Protein AF-A0A2B7WHC6-F1 (afdb_monomer)

Structure (mmCIF, N/CA/C/O backbone):
data_AF-A0A2B7WHC6-F1
#
_entry.id   AF-A0A2B7WHC6-F1
#
loop_
_atom_site.group_PDB
_atom_site.id
_atom_site.type_symbol
_atom_site.label_atom_id
_atom_site.label_alt_id
_atom_site.label_comp_id
_atom_site.label_asym_id
_atom_site.label_entity_id
_atom_site.label_seq_id
_atom_site.pdbx_PDB_ins_code
_atom_site.Cartn_x
_atom_site.Cartn_y
_atom_site.Cartn_z
_atom_site.occupancy
_atom_site.B_iso_or_equiv
_atom_site.auth_seq_id
_atom_site.auth_comp_id
_atom_site.auth_asym_id
_atom_site.auth_atom_id
_atom_site.pdbx_PDB_model_num
ATOM 1 N N . MET A 1 1 ? -13.621 -21.543 3.958 1.00 67.56 1 MET A N 1
ATOM 2 C CA . MET A 1 1 ? -14.780 -20.653 4.181 1.00 67.56 1 MET A CA 1
ATOM 3 C C . MET A 1 1 ? -14.261 -19.470 4.970 1.00 67.56 1 MET A C 1
ATOM 5 O O . MET A 1 1 ? -13.449 -19.704 5.854 1.00 67.56 1 MET A O 1
ATOM 9 N N . LEU A 1 2 ? -14.618 -18.241 4.602 1.00 84.88 2 LEU A N 1
ATOM 10 C CA . LEU A 1 2 ? -14.253 -17.072 5.402 1.00 84.88 2 LEU A CA 1
ATOM 11 C C . LEU A 1 2 ? -15.206 -16.989 6.594 1.00 84.88 2 LEU A C 1
ATOM 13 O O . LEU A 1 2 ? -16.407 -17.211 6.433 1.00 84.88 2 LEU A O 1
ATOM 17 N N . GLU A 1 3 ? -14.660 -16.722 7.773 1.00 89.06 3 GLU A N 1
ATOM 18 C CA . GLU A 1 3 ? -15.448 -16.486 8.979 1.00 89.06 3 GLU A CA 1
ATOM 19 C C . GLU A 1 3 ? -16.012 -15.065 8.944 1.00 89.06 3 GLU A C 1
ATOM 21 O O . GLU A 1 3 ? -15.357 -14.132 8.474 1.00 89.06 3 GLU A O 1
ATOM 26 N N . TYR A 1 4 ? -17.253 -14.907 9.400 1.00 89.69 4 TYR A N 1
ATOM 27 C CA . TYR A 1 4 ? -17.863 -13.591 9.525 1.00 89.69 4 TYR A CA 1
ATOM 28 C C . TYR A 1 4 ? -17.176 -12.812 10.651 1.00 89.69 4 TYR A C 1
ATOM 30 O O . TYR A 1 4 ? -17.041 -13.323 11.761 1.00 89.69 4 TYR A O 1
ATOM 38 N N . ILE A 1 5 ? -16.769 -11.577 10.358 1.00 88.81 5 ILE A N 1
ATOM 39 C CA . ILE A 1 5 ? -16.211 -10.647 11.340 1.00 88.81 5 ILE A CA 1
ATOM 40 C C . ILE A 1 5 ? -17.337 -9.704 11.766 1.00 88.81 5 ILE A C 1
ATOM 42 O O . ILE A 1 5 ? -17.846 -8.935 10.951 1.00 88.81 5 ILE A O 1
ATOM 46 N N . GLU A 1 6 ? -17.738 -9.784 13.033 1.00 93.94 6 GLU A N 1
ATOM 47 C CA . GLU A 1 6 ? -18.736 -8.887 13.619 1.00 93.94 6 GLU A CA 1
ATOM 48 C C . GLU A 1 6 ? -18.141 -7.491 13.852 1.00 93.94 6 GLU A C 1
ATOM 50 O O . GLU A 1 6 ? -17.050 -7.354 14.405 1.00 93.94 6 GLU A O 1
ATOM 55 N N . GLY A 1 7 ? -18.870 -6.450 13.450 1.00 94.81 7 GLY A N 1
ATOM 56 C CA . GLY A 1 7 ? -18.478 -5.059 13.655 1.00 94.81 7 GLY A CA 1
ATOM 57 C C . GLY A 1 7 ? -19.107 -4.120 12.633 1.00 94.81 7 GLY A C 1
ATOM 58 O O . GLY A 1 7 ? -19.995 -4.503 11.867 1.00 94.81 7 GLY A O 1
ATOM 59 N N . GLN A 1 8 ? -18.639 -2.876 12.622 1.00 96.19 8 GLN A N 1
ATOM 60 C CA . GLN A 1 8 ? -19.103 -1.830 11.711 1.00 96.19 8 GLN A CA 1
ATOM 61 C C . GLN A 1 8 ? -17.995 -1.431 10.740 1.00 96.19 8 GLN A C 1
ATOM 63 O O . GLN A 1 8 ? -16.834 -1.301 11.130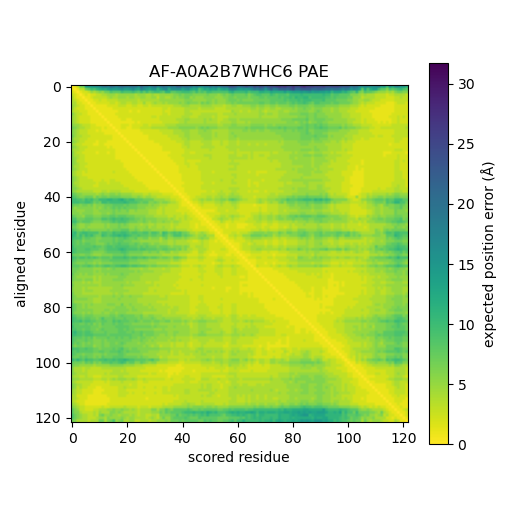 1.00 96.19 8 GLN A O 1
ATOM 68 N N . LEU A 1 9 ? -18.346 -1.181 9.478 1.00 96.75 9 LEU A N 1
ATOM 69 C CA . LEU A 1 9 ? -17.383 -0.667 8.511 1.00 96.75 9 LEU A CA 1
ATOM 70 C C . LEU A 1 9 ? -16.952 0.741 8.911 1.00 96.75 9 LEU A C 1
ATOM 72 O O . LEU A 1 9 ? -17.779 1.643 9.066 1.00 96.75 9 LEU A O 1
ATOM 76 N N . VAL A 1 10 ? -15.641 0.961 9.013 1.00 96.88 10 VAL A N 1
ATOM 77 C CA . VAL A 1 10 ? -15.098 2.269 9.403 1.00 96.88 10 VAL A CA 1
ATOM 78 C C . VAL A 1 10 ? -15.536 3.356 8.419 1.00 96.88 10 VAL A C 1
ATOM 80 O O . VAL A 1 10 ? -15.799 4.480 8.838 1.00 96.88 10 VAL A O 1
ATOM 83 N N . SER A 1 11 ? -15.692 3.038 7.129 1.00 97.25 11 SER A N 1
ATOM 84 C CA . SER A 1 11 ? -16.201 3.985 6.126 1.00 97.25 11 SER A CA 1
ATOM 85 C C . SER A 1 11 ? -17.597 4.534 6.431 1.00 97.25 11 SER A C 1
ATOM 87 O O . SER A 1 11 ? -17.889 5.662 6.043 1.00 97.25 11 SER A O 1
ATOM 89 N N . GLU A 1 12 ? -18.449 3.768 7.112 1.00 97.44 12 GLU A N 1
ATOM 90 C CA . GLU A 1 12 ? -19.838 4.149 7.408 1.00 97.44 12 GLU A CA 1
ATOM 91 C C . GLU A 1 12 ? -19.953 4.988 8.684 1.00 97.44 12 GLU A C 1
ATOM 93 O O . GLU A 1 12 ? -20.863 5.807 8.819 1.00 97.44 12 GLU A O 1
ATOM 98 N N . ILE A 1 13 ? -19.020 4.804 9.621 1.00 96.50 13 ILE A N 1
ATOM 99 C CA . ILE A 1 13 ? -19.077 5.437 10.944 1.00 96.50 13 ILE A CA 1
ATOM 100 C C . ILE A 1 13 ? -18.012 6.510 11.164 1.00 96.50 13 ILE A C 1
ATOM 102 O O . ILE A 1 13 ? -18.097 7.226 12.159 1.00 96.50 13 ILE A O 1
ATOM 106 N N . TRP A 1 14 ? -17.041 6.677 10.253 1.00 96.12 14 TRP A N 1
ATOM 107 C CA . TRP A 1 14 ? -15.886 7.568 10.437 1.00 96.12 14 TRP A CA 1
ATOM 108 C C . TRP A 1 14 ? -16.266 8.970 10.921 1.00 96.12 14 TRP A C 1
ATOM 110 O O . TRP A 1 14 ? -15.667 9.470 11.873 1.00 96.12 14 TRP A O 1
ATOM 120 N N . SER A 1 15 ? -17.281 9.593 10.309 1.00 96.75 15 SER A N 1
ATOM 121 C CA . SER A 1 15 ? -17.763 10.940 10.654 1.00 96.75 15 SER A CA 1
ATOM 122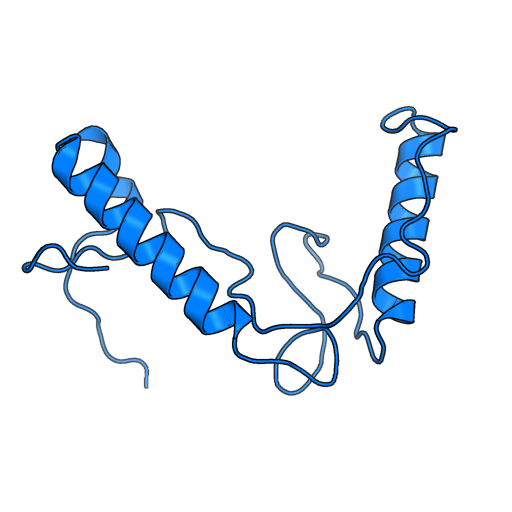 C C . SER A 1 15 ? -18.322 11.051 12.074 1.00 96.75 15 SER A C 1
ATOM 124 O O . SER A 1 15 ? -18.284 12.139 12.642 1.00 96.75 15 SER A O 1
ATOM 126 N N . HIS A 1 16 ? -18.793 9.945 12.649 1.00 96.00 16 HIS A N 1
ATOM 127 C CA . HIS A 1 16 ? -19.409 9.874 13.976 1.00 96.00 16 HIS A CA 1
ATOM 128 C C . HIS A 1 16 ? -18.428 9.452 15.079 1.00 96.00 16 HIS A C 1
ATOM 130 O O . HIS A 1 16 ? -18.753 9.569 16.258 1.00 96.00 16 HIS A O 1
ATOM 136 N N . LEU A 1 17 ? -17.236 8.965 14.715 1.00 94.50 17 LEU A N 1
ATOM 137 C CA . LEU A 1 17 ? -16.199 8.596 15.677 1.00 94.50 17 LEU A CA 1
ATOM 138 C C . LEU A 1 17 ? -15.612 9.830 16.370 1.00 94.50 17 LEU A C 1
ATOM 140 O O . LEU A 1 17 ? -15.380 10.861 15.731 1.00 94.50 17 LEU A O 1
ATOM 144 N N . SER A 1 18 ? -15.314 9.689 17.663 1.00 95.50 18 SER A N 1
ATOM 145 C CA . SER A 1 18 ? -14.554 10.688 18.414 1.00 95.50 18 SER A CA 1
ATOM 146 C C . SER A 1 18 ? -13.125 10.807 17.871 1.00 95.50 18 SER A C 1
ATOM 148 O O . SER A 1 18 ? -12.604 9.901 17.215 1.00 95.50 18 SER A O 1
ATOM 150 N N . GLU A 1 19 ? -12.465 11.929 18.159 1.00 96.81 19 GLU A N 1
ATOM 151 C CA . GLU A 1 19 ? -11.058 12.122 17.790 1.00 96.81 19 GLU A CA 1
ATOM 152 C C . GLU A 1 19 ? -10.145 11.068 18.430 1.00 96.81 19 GLU A C 1
ATOM 154 O O . GLU A 1 19 ? -9.253 10.552 17.761 1.00 96.81 19 GLU A O 1
ATOM 159 N N . GLU A 1 20 ? -10.421 10.692 19.681 1.00 95.75 20 GLU A N 1
ATOM 160 C CA . GLU A 1 20 ? -9.709 9.634 20.405 1.00 95.75 20 GLU A CA 1
ATOM 161 C C . GLU A 1 20 ? -9.819 8.286 19.680 1.00 95.75 20 GLU A C 1
ATOM 163 O O . GLU A 1 20 ? -8.806 7.661 19.374 1.00 95.75 20 GLU A O 1
ATOM 168 N N . THR A 1 21 ? -11.026 7.873 19.279 1.00 94.44 21 THR A N 1
ATOM 169 C CA . THR A 1 21 ? -11.203 6.611 18.545 1.00 94.44 21 THR A CA 1
ATOM 170 C C . THR A 1 21 ? -10.536 6.651 17.170 1.00 94.44 21 THR A C 1
ATOM 172 O O . THR A 1 21 ? -9.936 5.664 16.742 1.00 94.44 21 THR A O 1
ATOM 175 N N . ARG A 1 22 ? -10.589 7.787 16.462 1.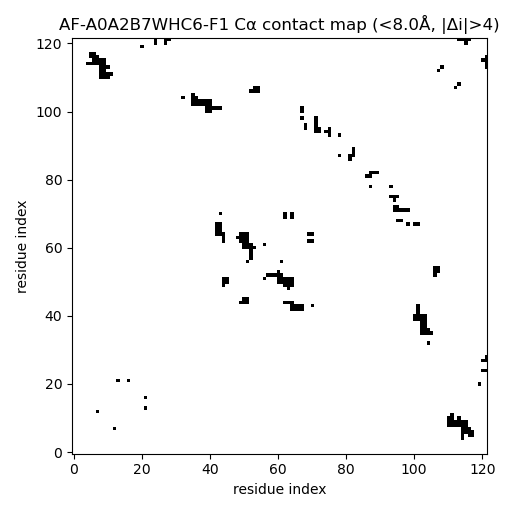00 95.69 22 ARG A N 1
ATOM 176 C CA . ARG A 1 22 ? -9.865 7.937 15.188 1.00 95.69 22 ARG A CA 1
ATOM 177 C C . ARG A 1 22 ? -8.355 7.832 15.393 1.00 95.69 22 ARG A C 1
ATOM 179 O O . ARG A 1 22 ? -7.683 7.227 14.557 1.00 95.69 22 ARG A O 1
ATOM 186 N N . TYR A 1 23 ? -7.820 8.401 16.471 1.00 96.12 23 TYR A N 1
ATOM 187 C CA . TYR A 1 23 ? -6.406 8.275 16.817 1.00 96.12 23 TYR A CA 1
ATOM 188 C C . TYR A 1 23 ? -6.024 6.810 17.072 1.00 96.12 23 TYR A C 1
ATOM 190 O O . TYR A 1 23 ? -5.065 6.322 16.471 1.00 96.12 23 TYR A O 1
ATOM 198 N N . ASP A 1 24 ? -6.82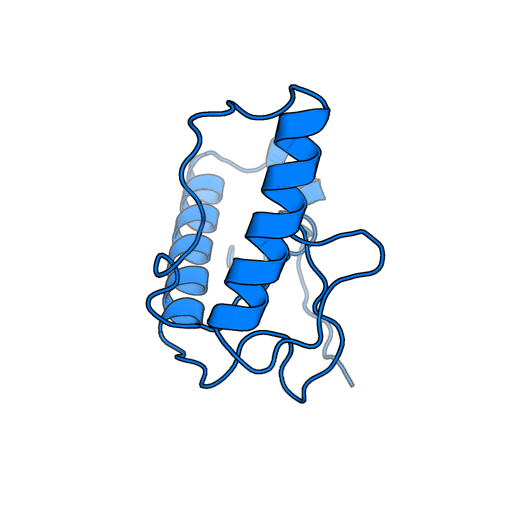2 6.080 17.854 1.00 95.88 24 ASP A N 1
ATOM 199 C CA . ASP A 1 24 ? -6.594 4.659 18.142 1.00 95.88 24 ASP A CA 1
ATOM 200 C C . ASP A 1 24 ? -6.635 3.781 16.886 1.00 95.88 24 ASP A C 1
ATOM 202 O O . ASP A 1 24 ? -5.782 2.908 16.708 1.00 95.88 24 ASP A O 1
ATOM 206 N N . ILE A 1 25 ? -7.585 4.027 15.977 1.00 95.44 25 ILE A N 1
ATOM 207 C CA . ILE A 1 25 ? -7.651 3.348 14.673 1.00 95.44 25 ILE A CA 1
ATOM 208 C C . ILE A 1 25 ? -6.360 3.588 13.885 1.00 95.44 25 ILE A C 1
ATOM 210 O O . ILE A 1 25 ? -5.775 2.644 13.357 1.00 95.44 25 ILE A O 1
ATOM 214 N N . ASN A 1 26 ? -5.879 4.833 13.827 1.00 95.50 26 ASN A N 1
ATOM 215 C CA . ASN A 1 26 ? -4.640 5.152 13.118 1.00 95.50 26 ASN A CA 1
ATOM 216 C C . ASN A 1 26 ? -3.413 4.477 13.753 1.00 95.50 26 ASN A C 1
ATOM 218 O O . ASN A 1 26 ? -2.556 3.986 13.019 1.00 95.50 26 ASN A O 1
ATOM 222 N N . GLN A 1 27 ? -3.338 4.398 15.086 1.00 96.94 27 GLN A N 1
ATOM 223 C CA . GLN A 1 27 ? -2.269 3.664 15.777 1.00 96.94 27 GLN A CA 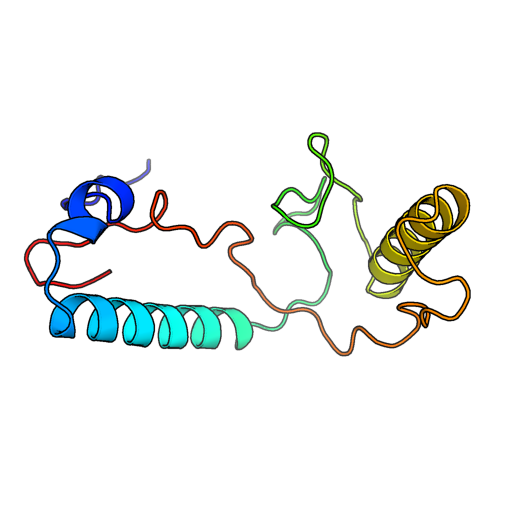1
ATOM 224 C C . GLN A 1 27 ? -2.299 2.168 15.441 1.00 96.94 27 GLN A C 1
ATOM 226 O O . GLN A 1 27 ? -1.278 1.592 15.065 1.00 96.94 27 GLN A O 1
ATOM 231 N N . LYS A 1 28 ? -3.480 1.543 15.469 1.00 95.62 28 LYS A N 1
ATOM 232 C CA . LYS A 1 28 ? -3.637 0.123 15.110 1.00 95.62 28 LYS A CA 1
ATOM 233 C C . LYS A 1 28 ? -3.294 -0.143 13.641 1.00 95.62 28 LYS A C 1
ATOM 235 O O . LYS A 1 28 ? -2.618 -1.125 13.342 1.00 95.62 28 LYS A O 1
ATOM 240 N N . LEU A 1 29 ? -3.684 0.751 12.727 1.00 95.69 29 LEU A N 1
ATOM 241 C CA . LEU A 1 29 ? -3.293 0.676 11.314 1.00 95.69 29 LEU A CA 1
ATOM 242 C C . LEU A 1 29 ? -1.783 0.796 11.128 1.00 95.69 29 LEU A C 1
ATOM 244 O O . LEU A 1 29 ? -1.202 0.058 10.330 1.00 95.69 29 LEU A O 1
ATOM 248 N N . TYR A 1 30 ? -1.143 1.711 11.856 1.00 96.44 30 TYR A N 1
ATOM 249 C CA . TYR A 1 30 ? 0.307 1.858 11.838 1.00 96.44 30 TYR A CA 1
ATOM 250 C C . TYR A 1 30 ? 0.997 0.553 12.255 1.00 96.44 30 TYR A C 1
ATOM 252 O O . TYR A 1 30 ? 1.877 0.065 11.537 1.00 96.44 30 TYR A O 1
ATOM 260 N N . ASP A 1 31 ? 0.557 -0.052 13.360 1.00 97.00 31 ASP A N 1
ATOM 261 C CA . ASP A 1 31 ? 1.110 -1.316 13.847 1.00 97.00 31 ASP A CA 1
ATOM 262 C C . ASP A 1 31 ? 0.863 -2.469 12.869 1.00 97.00 31 ASP A C 1
ATOM 264 O O . ASP A 1 31 ? 1.775 -3.255 12.603 1.00 97.00 31 ASP A O 1
ATOM 268 N N . PHE A 1 32 ? -0.326 -2.544 12.271 1.00 95.88 32 PHE A N 1
ATOM 269 C CA . PHE A 1 32 ? -0.652 -3.528 11.239 1.00 95.88 32 PHE A CA 1
ATOM 270 C C . PHE A 1 32 ? 0.262 -3.402 10.012 1.00 95.88 32 PHE A C 1
ATOM 272 O O . PHE A 1 32 ? 0.880 -4.381 9.585 1.00 95.88 32 PHE A O 1
ATOM 279 N N . VAL A 1 33 ? 0.420 -2.191 9.467 1.00 96.19 33 VAL A N 1
ATOM 280 C CA . VAL A 1 33 ? 1.317 -1.942 8.328 1.00 96.19 33 VAL A CA 1
ATOM 281 C C . VAL A 1 33 ? 2.761 -2.279 8.697 1.00 96.19 33 VAL A C 1
ATOM 283 O O . VAL A 1 33 ? 3.485 -2.864 7.890 1.00 96.19 33 VAL A O 1
ATOM 286 N N . ARG A 1 34 ? 3.195 -1.963 9.920 1.00 97.06 34 ARG A N 1
ATOM 287 C CA . ARG A 1 34 ? 4.530 -2.324 10.408 1.00 97.06 34 ARG A CA 1
ATOM 288 C C . ARG A 1 34 ? 4.724 -3.842 10.487 1.00 97.06 34 ARG A C 1
ATOM 290 O O . ARG A 1 34 ? 5.789 -4.322 10.099 1.00 97.06 34 ARG A O 1
ATOM 297 N N . GLN A 1 35 ? 3.720 -4.588 10.948 1.00 97.25 35 GLN A N 1
ATOM 298 C CA . GLN A 1 35 ? 3.749 -6.054 10.983 1.00 97.25 35 GLN A CA 1
ATOM 299 C C . GLN A 1 35 ? 3.841 -6.638 9.572 1.00 97.25 35 GLN A C 1
ATOM 301 O O . GLN A 1 35 ? 4.740 -7.439 9.319 1.00 97.25 35 GLN A O 1
ATOM 306 N N . LEU A 1 36 ? 3.011 -6.180 8.630 1.00 96.00 36 LEU A N 1
ATOM 307 C CA . LEU A 1 36 ? 3.103 -6.608 7.229 1.00 96.00 36 LEU A CA 1
ATOM 308 C C . LEU A 1 36 ? 4.495 -6.345 6.643 1.00 96.00 36 LEU A C 1
ATOM 310 O O . LEU A 1 36 ? 5.119 -7.246 6.089 1.00 96.00 36 LEU A O 1
ATOM 314 N N . ARG A 1 37 ? 5.038 -5.141 6.852 1.00 95.06 37 ARG A N 1
ATOM 315 C CA . ARG A 1 37 ? 6.366 -4.758 6.347 1.00 95.06 37 ARG A CA 1
ATOM 316 C C . ARG A 1 37 ? 7.522 -5.549 6.961 1.00 95.06 37 ARG A C 1
ATOM 318 O O . ARG A 1 37 ? 8.611 -5.560 6.394 1.00 95.06 37 ARG A O 1
ATOM 325 N N . SER A 1 38 ? 7.318 -6.180 8.116 1.00 96.38 38 SER A N 1
ATOM 326 C CA . SER A 1 38 ? 8.326 -7.057 8.723 1.00 96.38 38 SER A CA 1
ATOM 327 C C . SER A 1 38 ? 8.482 -8.383 7.969 1.00 96.38 38 SER A C 1
ATOM 329 O O . SER A 1 38 ? 9.535 -9.019 8.052 1.00 96.38 38 SER A O 1
ATOM 331 N N . LEU A 1 39 ? 7.467 -8.768 7.189 1.00 95.50 39 LEU A N 1
ATOM 332 C CA . LEU A 1 39 ? 7.480 -9.950 6.340 1.00 95.50 39 LEU A CA 1
ATOM 333 C C . LEU A 1 39 ? 8.181 -9.610 5.023 1.00 95.50 39 LEU A C 1
ATOM 335 O O . LEU A 1 39 ? 7.599 -9.003 4.121 1.00 95.50 39 LEU A O 1
ATOM 339 N N . LYS A 1 40 ? 9.458 -9.981 4.925 1.00 93.50 40 LYS A N 1
ATOM 340 C CA . LYS A 1 40 ? 10.235 -9.863 3.686 1.00 93.50 40 LYS A CA 1
ATOM 341 C C . LYS A 1 40 ? 9.775 -10.911 2.678 1.00 93.50 40 LYS A C 1
ATOM 343 O O . LYS A 1 40 ? 9.526 -12.052 3.053 1.00 93.50 40 LYS A O 1
ATOM 348 N N . MET A 1 41 ? 9.709 -10.513 1.414 1.00 90.31 41 MET A N 1
ATOM 349 C CA . MET A 1 41 ? 9.298 -11.371 0.303 1.00 90.31 41 MET A CA 1
ATOM 350 C C . MET A 1 41 ? 10.442 -11.515 -0.695 1.00 90.31 41 MET A C 1
ATOM 352 O O . MET A 1 41 ? 11.140 -10.534 -0.957 1.00 90.31 41 MET A O 1
ATOM 356 N N . ASP A 1 42 ? 10.591 -12.703 -1.278 1.00 84.81 42 ASP A N 1
ATOM 357 C CA . ASP A 1 42 ? 11.654 -12.995 -2.250 1.00 84.81 42 ASP A CA 1
ATOM 358 C C . ASP A 1 42 ? 11.360 -12.418 -3.643 1.00 84.81 42 ASP A C 1
ATOM 360 O O . ASP A 1 42 ? 12.282 -12.075 -4.384 1.00 84.81 42 ASP A O 1
ATOM 364 N N . SER A 1 43 ? 10.078 -12.271 -3.993 1.00 84.81 43 SER A N 1
ATOM 365 C CA . SER A 1 43 ? 9.629 -11.749 -5.284 1.00 84.81 43 SER A CA 1
ATOM 366 C C . SER A 1 43 ? 8.477 -10.748 -5.130 1.00 84.81 43 SER A C 1
ATOM 368 O O . SER A 1 43 ? 7.659 -10.886 -4.216 1.00 84.81 43 SER A O 1
ATOM 370 N N . PRO A 1 44 ? 8.376 -9.748 -6.024 1.00 90.75 44 PRO A N 1
ATOM 371 C CA . PRO A 1 44 ? 7.216 -8.865 -6.093 1.00 90.75 44 PRO A CA 1
ATOM 372 C C . PRO A 1 44 ? 5.962 -9.588 -6.604 1.00 90.75 44 PRO A C 1
ATOM 374 O O . PRO A 1 44 ? 6.040 -10.612 -7.279 1.00 90.75 44 PRO A O 1
ATOM 377 N N . GLY A 1 45 ? 4.800 -8.997 -6.323 1.00 90.81 45 GLY A N 1
ATOM 378 C CA . GLY A 1 45 ? 3.502 -9.481 -6.790 1.00 90.81 45 GLY A CA 1
ATOM 379 C C . GLY A 1 45 ? 2.750 -10.354 -5.778 1.00 90.81 45 GLY A C 1
ATOM 380 O O . GLY A 1 45 ? 3.136 -10.431 -4.609 1.00 90.81 45 GLY A O 1
ATOM 381 N N . PRO A 1 46 ? 1.621 -10.957 -6.191 1.00 91.62 46 PRO A N 1
ATOM 382 C CA . PRO A 1 46 ? 0.763 -11.728 -5.298 1.00 91.62 46 PRO A CA 1
ATOM 383 C C . PRO A 1 46 ? 1.425 -13.036 -4.849 1.00 91.62 46 PRO A C 1
ATOM 385 O O . PRO A 1 46 ? 2.197 -13.658 -5.582 1.00 91.62 46 PRO A O 1
ATOM 388 N N . ILE A 1 47 ? 1.065 -13.493 -3.646 1.00 88.75 47 ILE A N 1
ATOM 389 C CA . ILE A 1 47 ? 1.470 -14.812 -3.148 1.00 88.75 47 ILE A CA 1
ATOM 390 C C . ILE A 1 47 ? 0.927 -15.886 -4.100 1.00 88.75 47 ILE A C 1
ATOM 392 O O . ILE A 1 47 ? -0.261 -15.903 -4.409 1.00 88.75 47 ILE A O 1
ATOM 396 N N . GLY A 1 48 ? 1.804 -16.786 -4.550 1.00 87.81 48 GLY A N 1
ATOM 397 C CA . GLY A 1 48 ? 1.475 -17.803 -5.555 1.00 87.81 48 GLY A CA 1
ATOM 398 C C . GLY A 1 48 ? 1.668 -17.347 -7.007 1.00 87.81 48 GLY A C 1
ATOM 399 O O . GLY A 1 48 ? 1.512 -18.162 -7.913 1.00 87.81 48 GLY A O 1
ATOM 400 N N . GLY A 1 49 ? 2.068 -16.091 -7.231 1.00 88.31 49 GLY A N 1
ATOM 401 C CA . GLY A 1 49 ? 2.328 -15.528 -8.555 1.00 88.31 49 GLY A CA 1
ATOM 402 C C . GLY A 1 49 ? 1.065 -15.075 -9.294 1.00 88.31 49 GLY A C 1
ATOM 403 O O . GLY A 1 49 ? -0.060 -15.254 -8.834 1.00 88.31 49 GLY A O 1
ATOM 404 N N . GLY A 1 50 ? 1.267 -14.452 -10.458 1.00 91.06 50 GLY A N 1
ATOM 405 C CA . GLY A 1 50 ? 0.194 -13.940 -11.314 1.00 91.06 50 GLY A CA 1
ATOM 406 C C . GLY A 1 50 ? 0.198 -12.419 -11.464 1.00 91.06 50 GLY A C 1
ATOM 407 O O . GLY A 1 50 ? 1.179 -11.742 -11.150 1.00 91.06 50 GLY A O 1
ATOM 408 N N . ILE A 1 51 ? -0.909 -11.894 -11.991 1.00 93.44 51 ILE A N 1
ATOM 409 C CA . ILE A 1 51 ? -1.091 -10.459 -12.215 1.00 93.44 51 ILE A CA 1
ATOM 410 C C . ILE A 1 51 ? -1.233 -9.747 -10.871 1.00 93.44 51 ILE A C 1
ATOM 412 O O . ILE A 1 51 ? -2.064 -10.104 -10.034 1.00 93.44 51 ILE A O 1
ATOM 416 N N . SER A 1 52 ? -0.410 -8.723 -10.678 1.00 92.06 52 SER A N 1
ATOM 417 C CA . SER A 1 52 ? -0.489 -7.836 -9.527 1.00 92.06 52 SER A CA 1
ATOM 418 C C . SER A 1 52 ? -1.654 -6.870 -9.715 1.00 92.06 52 SER A C 1
ATOM 420 O O . SER A 1 52 ? -1.779 -6.249 -10.768 1.00 92.06 52 SER A O 1
ATOM 422 N N . ASN A 1 53 ? -2.481 -6.724 -8.682 1.00 90.06 53 ASN A N 1
ATOM 423 C CA . ASN A 1 53 ? -3.594 -5.778 -8.632 1.00 90.06 53 ASN A CA 1
ATOM 424 C C . ASN A 1 53 ? -3.401 -4.821 -7.449 1.00 90.06 53 ASN A C 1
ATOM 426 O O . ASN A 1 53 ? -2.723 -5.162 -6.477 1.00 90.06 53 ASN A O 1
ATOM 430 N N . GLY A 1 54 ? -4.004 -3.635 -7.519 1.00 84.69 54 GLY A N 1
ATOM 431 C CA . GLY A 1 54 ? -3.994 -2.662 -6.426 1.00 84.69 54 GLY A CA 1
ATOM 432 C C . GLY A 1 54 ? -3.847 -1.223 -6.907 1.00 84.69 54 GLY A C 1
ATOM 433 O O . GLY A 1 54 ? -3.610 -0.972 -8.084 1.00 84.69 54 GLY A O 1
ATOM 434 N N . ALA A 1 55 ? -3.950 -0.280 -5.970 1.00 81.06 55 ALA A N 1
ATOM 435 C CA . ALA A 1 55 ? -4.108 1.149 -6.263 1.00 81.06 55 ALA A CA 1
ATOM 436 C C . ALA A 1 55 ? -2.953 1.803 -7.052 1.00 81.06 55 ALA A C 1
ATOM 438 O O . ALA A 1 55 ? -3.146 2.850 -7.659 1.00 81.06 55 ALA A O 1
ATOM 439 N N . PHE A 1 56 ? -1.755 1.213 -7.041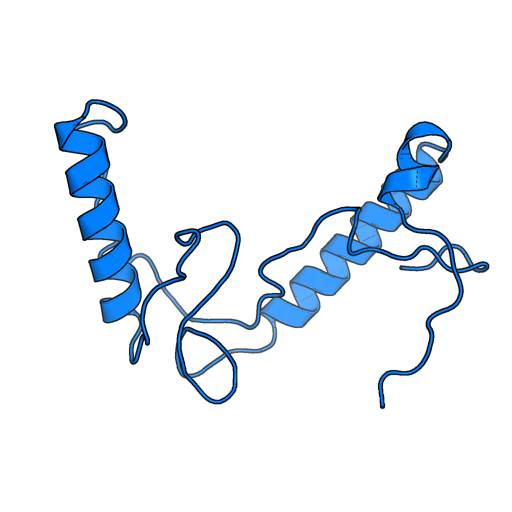 1.00 84.38 56 PHE A N 1
ATOM 440 C CA . PHE A 1 56 ? -0.593 1.725 -7.783 1.00 84.38 56 PHE A CA 1
ATOM 441 C C . PHE A 1 56 ? -0.451 1.136 -9.192 1.00 84.38 56 PHE A C 1
ATOM 443 O O . PHE A 1 56 ? 0.476 1.495 -9.917 1.00 84.38 56 PHE A O 1
ATOM 450 N N . LEU A 1 57 ? -1.327 0.204 -9.561 1.00 90.62 57 LEU A N 1
ATOM 451 C CA . LEU A 1 57 ? -1.304 -0.507 -10.833 1.00 90.62 57 LEU A CA 1
ATOM 452 C C . LEU A 1 57 ? -2.510 -0.089 -11.682 1.00 90.62 57 LEU A C 1
ATOM 454 O O . LEU A 1 57 ? -3.318 0.738 -11.268 1.00 90.62 57 LEU A O 1
ATOM 458 N N . THR A 1 58 ? -2.611 -0.618 -12.900 1.00 91.31 58 THR A N 1
ATOM 459 C CA . THR A 1 58 ? -3.761 -0.315 -13.766 1.00 91.31 58 THR A CA 1
ATOM 460 C C . THR A 1 58 ? -5.008 -1.085 -13.332 1.00 91.31 58 THR A C 1
ATOM 462 O O . THR A 1 58 ? -4.904 -2.082 -12.618 1.00 91.31 58 THR A O 1
ATOM 465 N N . ASP A 1 59 ? -6.175 -0.688 -13.843 1.00 89.31 59 ASP A N 1
ATOM 466 C CA . ASP A 1 59 ? -7.446 -1.400 -13.623 1.00 89.31 59 ASP A CA 1
ATOM 467 C C . ASP A 1 59 ? -7.428 -2.853 -14.131 1.00 89.31 59 ASP A C 1
ATOM 469 O O . ASP A 1 59 ? -8.208 -3.686 -13.676 1.00 89.31 59 ASP A O 1
ATOM 473 N N . TYR A 1 60 ? -6.518 -3.175 -15.055 1.00 89.94 60 TYR A N 1
ATOM 474 C CA . TYR A 1 60 ? -6.306 -4.529 -15.577 1.00 89.94 60 TYR A CA 1
ATOM 475 C C . TYR A 1 60 ? -5.113 -5.238 -14.906 1.00 89.94 60 TYR A C 1
ATOM 477 O O . TYR A 1 60 ? -4.702 -6.314 -15.342 1.00 89.94 60 TYR A O 1
ATOM 485 N N . GLY A 1 61 ? -4.542 -4.630 -13.861 1.00 92.50 61 GLY A N 1
ATOM 486 C CA . GLY A 1 61 ? -3.361 -5.100 -13.147 1.00 92.50 61 GLY A CA 1
ATOM 487 C C . GLY A 1 61 ? -2.037 -4.823 -13.870 1.00 92.50 61 GLY A C 1
ATOM 488 O O . GLY A 1 61 ? -1.957 -3.990 -14.779 1.00 92.50 61 GLY A O 1
ATOM 489 N N . ALA A 1 62 ? -0.967 -5.481 -13.421 1.00 94.69 62 ALA A N 1
ATOM 490 C CA . ALA A 1 62 ? 0.363 -5.434 -14.031 1.00 94.69 62 ALA A CA 1
ATOM 491 C C . ALA A 1 62 ? 1.199 -6.688 -13.715 1.00 94.69 62 ALA A C 1
ATOM 493 O O . ALA A 1 62 ? 0.907 -7.432 -12.776 1.00 94.69 62 ALA A O 1
ATOM 494 N N . GLY A 1 63 ? 2.274 -6.903 -14.473 1.00 93.00 63 GLY A N 1
ATOM 495 C CA . GLY A 1 63 ? 3.142 -8.071 -14.329 1.00 93.00 63 GLY A CA 1
ATOM 496 C C . GLY A 1 63 ? 2.668 -9.275 -15.163 1.00 93.00 63 GLY A C 1
ATOM 497 O O . GLY A 1 63 ? 2.025 -9.072 -16.194 1.00 93.00 63 GLY A O 1
ATOM 498 N N . PRO A 1 64 ? 2.971 -10.524 -14.756 1.00 93.81 64 PRO A N 1
ATOM 499 C CA . PRO A 1 64 ? 3.628 -10.908 -13.505 1.00 93.81 64 PRO A CA 1
ATOM 500 C C . PRO A 1 64 ? 5.047 -10.346 -13.404 1.00 93.81 64 PRO A C 1
ATOM 502 O O . PRO A 1 64 ? 5.752 -10.229 -14.402 1.00 93.81 64 PRO A O 1
ATOM 505 N N . PHE A 1 65 ? 5.460 -10.004 -12.188 1.00 92.81 65 PHE A N 1
ATOM 506 C CA . PHE A 1 65 ? 6.815 -9.544 -11.910 1.00 92.81 65 PHE A CA 1
ATOM 507 C C . PHE A 1 65 ? 7.618 -10.700 -11.322 1.00 92.81 65 PHE A C 1
ATOM 509 O O . PHE A 1 65 ? 7.175 -11.348 -10.376 1.00 92.81 65 PHE A O 1
ATOM 516 N N . THR A 1 66 ? 8.795 -10.963 -11.874 1.00 90.12 66 THR A N 1
ATOM 517 C CA . THR A 1 66 ? 9.704 -12.015 -11.394 1.00 90.12 66 THR A CA 1
ATOM 518 C C . THR A 1 66 ? 10.849 -11.445 -10.566 1.00 90.12 66 THR A C 1
ATOM 520 O O . THR A 1 66 ? 11.468 -12.161 -9.781 1.00 90.12 66 THR A O 1
ATOM 523 N N . SER A 1 67 ? 11.112 -10.143 -10.699 1.00 91.56 67 SER A N 1
ATOM 524 C CA . SER A 1 67 ? 12.202 -9.460 -10.014 1.00 91.56 67 SER A CA 1
ATOM 525 C C . SER A 1 67 ? 11.851 -8.014 -9.657 1.00 91.56 67 SER A C 1
ATOM 527 O O . SER A 1 67 ? 10.931 -7.416 -10.215 1.00 91.56 67 SER A O 1
ATOM 529 N N . LYS A 1 68 ? 12.628 -7.417 -8.745 1.00 91.88 68 LYS A N 1
ATOM 530 C CA . LYS A 1 68 ? 12.540 -5.976 -8.452 1.00 91.88 68 LYS A CA 1
ATOM 531 C C . LYS A 1 68 ? 12.847 -5.116 -9.684 1.00 91.88 68 LYS A C 1
ATOM 533 O O . LYS A 1 68 ? 12.251 -4.062 -9.853 1.00 91.88 68 LYS A O 1
ATOM 538 N N . ASN A 1 69 ? 13.725 -5.580 -10.569 1.00 93.25 69 ASN A N 1
ATOM 539 C CA . ASN A 1 69 ? 14.031 -4.847 -11.794 1.00 93.25 69 ASN A CA 1
ATOM 540 C C . ASN A 1 69 ? 12.814 -4.808 -12.727 1.00 93.25 69 ASN A C 1
ATOM 542 O O . ASN A 1 69 ? 12.602 -3.805 -13.399 1.00 93.25 69 ASN A O 1
ATOM 546 N N . ASP A 1 70 ? 11.986 -5.858 -12.735 1.00 94.31 70 ASP A N 1
ATOM 547 C CA . ASP A 1 70 ? 10.782 -5.907 -13.570 1.00 94.31 70 ASP A CA 1
ATOM 548 C C . ASP A 1 70 ? 9.768 -4.845 -13.125 1.00 94.31 70 ASP A C 1
ATOM 550 O O . ASP A 1 70 ? 9.177 -4.164 -13.963 1.00 94.31 70 ASP A O 1
ATOM 554 N N . ILE A 1 71 ? 9.581 -4.671 -11.807 1.00 93.31 71 ILE A N 1
ATOM 555 C CA . ILE A 1 71 ? 8.658 -3.653 -11.290 1.00 93.31 71 ILE A CA 1
ATOM 556 C C . ILE A 1 71 ? 9.212 -2.235 -11.500 1.00 93.31 71 ILE A C 1
ATOM 558 O O . ILE A 1 71 ? 8.458 -1.344 -11.886 1.00 93.31 71 ILE A O 1
ATOM 562 N N . GLU A 1 72 ? 10.523 -2.027 -11.328 1.00 95.19 72 GLU A N 1
ATOM 563 C CA . GLU A 1 72 ? 11.179 -0.746 -11.632 1.00 95.19 72 GLU A CA 1
ATOM 564 C C . GLU A 1 72 ? 11.042 -0.380 -13.114 1.00 95.19 72 GLU A C 1
ATOM 566 O O . GLU A 1 72 ? 10.682 0.751 -13.441 1.00 95.19 72 GLU A O 1
ATOM 571 N N . MET A 1 73 ? 11.284 -1.336 -14.015 1.00 96.06 73 MET A N 1
ATOM 572 C CA . MET A 1 73 ? 11.134 -1.148 -15.458 1.00 96.06 73 MET A CA 1
ATOM 573 C C . MET A 1 73 ? 9.696 -0.780 -15.817 1.00 96.06 73 MET A C 1
ATOM 575 O O . MET A 1 73 ? 9.475 0.193 -16.535 1.00 96.06 73 MET A O 1
ATOM 579 N N . TRP A 1 74 ? 8.719 -1.488 -15.250 1.00 95.75 74 TRP A N 1
ATOM 580 C CA . TRP A 1 74 ? 7.309 -1.189 -15.472 1.00 95.75 74 TRP A CA 1
ATOM 581 C C . TRP A 1 74 ? 6.929 0.227 -15.008 1.00 95.75 74 TRP A C 1
ATOM 583 O O . TRP A 1 74 ? 6.278 0.967 -15.750 1.00 95.75 74 TRP A O 1
ATOM 593 N N . PHE A 1 75 ? 7.381 0.655 -13.823 1.00 95.75 75 PHE A N 1
ATOM 594 C CA . PHE A 1 75 ? 7.160 2.028 -13.357 1.00 95.75 75 PHE A CA 1
ATOM 595 C C . PHE A 1 75 ? 7.870 3.065 -14.234 1.00 95.75 75 PHE A C 1
ATOM 597 O O . PHE A 1 75 ? 7.295 4.118 -14.509 1.00 95.75 75 PHE A O 1
ATOM 604 N N . ASN A 1 76 ? 9.079 2.769 -14.715 1.00 97.38 76 ASN A N 1
ATOM 605 C CA . ASN A 1 76 ? 9.803 3.642 -15.639 1.00 97.38 76 ASN A CA 1
ATOM 606 C C . ASN A 1 76 ? 9.061 3.804 -16.972 1.00 97.38 76 ASN A C 1
ATOM 608 O O . ASN A 1 76 ? 8.961 4.920 -17.471 1.00 97.38 76 ASN A O 1
ATOM 612 N N . GLU A 1 77 ? 8.463 2.744 -17.519 1.00 96.81 77 GLU A N 1
ATOM 613 C CA . GLU A 1 77 ? 7.618 2.857 -18.715 1.00 96.81 77 GLU A CA 1
ATOM 614 C C . GLU A 1 77 ? 6.397 3.753 -18.477 1.00 96.81 77 GLU A C 1
ATOM 616 O O . GLU A 1 77 ? 6.037 4.554 -19.338 1.00 96.81 77 GLU A O 1
ATOM 621 N N . ARG A 1 78 ? 5.750 3.647 -17.308 1.00 96.06 78 ARG A N 1
ATOM 622 C CA . ARG A 1 78 ? 4.633 4.542 -16.960 1.00 96.06 78 ARG A CA 1
ATOM 623 C C . ARG A 1 78 ? 5.103 5.986 -16.785 1.00 96.06 78 ARG A C 1
ATOM 625 O O . ARG A 1 78 ? 4.408 6.899 -17.222 1.00 96.06 78 ARG A O 1
ATOM 632 N N . LEU A 1 79 ? 6.280 6.193 -16.192 1.00 97.00 79 LEU A N 1
ATOM 633 C CA . LEU A 1 79 ? 6.889 7.514 -16.054 1.00 97.00 79 LEU A CA 1
ATOM 634 C C . LEU A 1 79 ? 7.158 8.154 -17.422 1.00 97.00 79 LEU A C 1
ATOM 636 O O . LEU A 1 79 ? 6.824 9.324 -17.592 1.00 97.00 79 LEU A O 1
ATOM 640 N N . LEU A 1 80 ? 7.677 7.393 -18.391 1.00 97.56 80 LEU A N 1
ATOM 641 C CA . LEU A 1 80 ? 7.897 7.874 -19.760 1.00 97.56 80 LEU A CA 1
ATOM 642 C C . LEU A 1 80 ? 6.592 8.366 -20.397 1.00 97.56 80 LEU A C 1
ATOM 644 O O . LEU A 1 80 ? 6.544 9.484 -20.903 1.00 97.56 80 LEU A O 1
ATOM 648 N N . VAL A 1 81 ? 5.506 7.595 -20.284 1.00 96.81 81 VAL A N 1
ATOM 649 C CA . VAL A 1 81 ? 4.185 8.034 -20.763 1.00 96.81 81 VAL A CA 1
ATOM 650 C C . VAL A 1 81 ? 3.755 9.318 -20.043 1.00 96.81 81 VAL A C 1
ATOM 652 O O . VAL A 1 81 ? 3.386 10.299 -20.682 1.00 96.81 81 VAL A O 1
ATOM 655 N N . CYS A 1 82 ? 3.850 9.378 -18.713 1.00 97.00 82 CYS A N 1
ATOM 656 C CA . CYS A 1 82 ? 3.511 10.592 -17.966 1.00 97.00 82 CYS A CA 1
ATOM 657 C C . CYS A 1 82 ? 4.339 11.814 -18.403 1.00 97.00 82 CYS A C 1
ATOM 659 O O . CYS A 1 82 ? 3.818 12.928 -18.420 1.00 97.00 82 CYS A O 1
ATOM 661 N N . GLN A 1 83 ? 5.608 11.627 -18.762 1.00 97.88 83 GLN A N 1
ATOM 662 C CA . GLN A 1 83 ? 6.478 12.682 -19.279 1.00 97.88 83 GLN A CA 1
ATOM 663 C C . GLN A 1 83 ? 6.039 13.149 -20.673 1.00 97.88 83 GLN A C 1
ATOM 665 O O . GLN A 1 83 ? 5.936 14.356 -20.900 1.00 97.88 83 GLN A O 1
ATOM 670 N N . GLU A 1 84 ? 5.724 12.227 -21.586 1.00 97.62 84 GLU A N 1
ATOM 671 C CA . GLU A 1 84 ? 5.227 12.542 -22.936 1.00 97.62 84 GLU A CA 1
ATOM 672 C C . GLU A 1 84 ? 3.934 13.368 -22.907 1.00 97.62 84 GLU A C 1
ATOM 674 O O . GLU A 1 84 ? 3.770 14.300 -23.693 1.00 97.62 84 GLU A O 1
ATOM 679 N N . PHE A 1 85 ? 3.042 13.077 -21.957 1.00 97.69 85 PHE A N 1
ATOM 680 C CA . PHE A 1 85 ? 1.787 13.810 -21.769 1.00 97.69 85 PHE A CA 1
ATOM 681 C C . PHE A 1 85 ? 1.913 15.045 -20.856 1.00 97.69 85 PHE A C 1
ATOM 683 O O . PHE A 1 85 ? 0.908 15.692 -20.562 1.00 97.69 85 PHE A O 1
ATOM 690 N N . GLY A 1 86 ? 3.120 15.390 -20.393 1.00 97.12 86 GLY A N 1
ATOM 691 C CA . GLY A 1 86 ? 3.357 16.559 -19.536 1.00 97.12 86 GLY A CA 1
ATOM 692 C C . GLY A 1 86 ? 2.774 16.452 -18.119 1.00 97.12 86 GLY A C 1
ATOM 693 O O . GLY A 1 86 ? 2.624 17.467 -17.442 1.00 97.12 86 GLY A O 1
ATOM 694 N N . ILE A 1 87 ? 2.446 15.240 -17.664 1.00 97.31 87 ILE A N 1
ATOM 695 C CA . ILE A 1 87 ? 1.961 14.938 -16.306 1.00 97.31 87 ILE A CA 1
ATOM 696 C C . ILE A 1 87 ? 3.131 14.925 -15.312 1.00 97.31 87 ILE A C 1
ATOM 698 O O . ILE A 1 87 ? 2.982 15.348 -14.166 1.00 97.31 87 ILE A O 1
ATOM 702 N N . ALA A 1 88 ? 4.301 14.450 -15.748 1.00 97.19 88 ALA A N 1
ATOM 703 C CA . ALA A 1 88 ? 5.526 14.406 -14.955 1.00 97.19 88 ALA A CA 1
ATOM 704 C C . ALA A 1 88 ? 6.638 15.258 -15.585 1.00 97.19 88 ALA A C 1
ATOM 706 O O . ALA A 1 88 ? 6.701 15.431 -16.803 1.00 97.19 88 ALA A O 1
ATOM 707 N N . SER A 1 89 ? 7.549 15.769 -14.750 1.00 97.38 89 SER A N 1
ATOM 708 C CA . SER A 1 89 ? 8.726 16.501 -15.227 1.00 97.38 89 SER A CA 1
ATOM 709 C C . SER A 1 89 ? 9.647 15.597 -16.049 1.00 97.38 89 SER A C 1
ATOM 711 O O . SER A 1 89 ? 9.925 14.461 -15.661 1.00 97.38 89 SER A O 1
ATOM 713 N N . GLN A 1 90 ? 10.225 16.145 -17.118 1.00 96.19 90 GLN A N 1
ATOM 714 C CA . GLN A 1 90 ? 11.289 15.497 -17.899 1.00 96.19 90 GLN A CA 1
ATOM 715 C C . GLN A 1 90 ? 12.562 15.247 -17.072 1.00 96.19 90 GLN A C 1
ATOM 717 O O . GLN A 1 90 ? 13.382 14.408 -17.422 1.00 96.19 90 GLN A O 1
ATOM 722 N N . THR A 1 91 ? 12.732 15.966 -15.959 1.00 97.06 91 THR A N 1
ATOM 723 C CA . THR A 1 91 ? 13.854 15.786 -15.024 1.00 97.06 91 THR A CA 1
ATOM 724 C C . THR A 1 91 ? 13.539 14.836 -13.869 1.00 97.06 91 THR A C 1
ATOM 726 O O . THR A 1 91 ? 14.379 14.666 -12.986 1.00 97.06 91 THR A O 1
ATOM 729 N N . GLN A 1 92 ? 12.338 14.248 -13.832 1.00 96.38 92 GLN A N 1
ATOM 730 C CA . GLN A 1 92 ? 11.963 13.288 -12.798 1.00 96.38 92 GLN A CA 1
ATOM 731 C C . GLN A 1 92 ? 12.919 12.080 -12.843 1.00 96.38 92 GLN A C 1
ATOM 733 O O . GLN A 1 92 ? 13.057 11.470 -13.906 1.00 96.38 92 GLN A O 1
ATOM 738 N N . PRO A 1 93 ? 13.568 11.712 -11.721 1.00 96.25 93 PRO A N 1
ATOM 739 C CA . PRO A 1 93 ? 14.434 10.540 -11.673 1.00 96.25 93 PRO A CA 1
ATOM 740 C C . PRO A 1 93 ? 13.678 9.246 -11.984 1.00 96.25 93 PRO A C 1
ATOM 742 O O . PRO A 1 93 ? 12.508 9.094 -11.629 1.00 96.25 93 PRO A O 1
ATOM 745 N N . THR A 1 94 ? 14.377 8.300 -12.610 1.00 96.44 94 THR A N 1
ATOM 746 C CA . THR A 1 94 ? 13.878 6.937 -12.822 1.00 96.44 94 THR A CA 1
ATOM 747 C C . THR A 1 94 ? 13.821 6.163 -11.508 1.00 96.44 94 THR A C 1
ATOM 749 O O . THR A 1 94 ? 14.565 6.462 -10.580 1.00 96.44 94 THR A O 1
ATOM 752 N N . PHE A 1 95 ? 13.051 5.083 -11.480 1.00 95.44 95 PHE A N 1
ATOM 753 C CA . PHE A 1 95 ? 12.974 4.142 -10.362 1.00 95.44 95 PHE A CA 1
ATOM 754 C C . PHE A 1 95 ? 14.138 3.138 -10.302 1.00 95.44 95 PHE A C 1
ATOM 756 O O . PHE A 1 95 ? 14.117 2.235 -9.474 1.00 95.44 95 PHE A O 1
ATOM 763 N N . GLN A 1 96 ? 15.137 3.253 -11.183 1.00 95.12 96 GLN A N 1
ATOM 764 C CA . GLN A 1 96 ? 16.235 2.293 -11.280 1.00 95.12 96 GLN A CA 1
ATOM 765 C C . GLN A 1 96 ? 17.043 2.212 -9.975 1.00 95.12 96 GLN A C 1
ATOM 767 O O . GLN A 1 96 ? 17.721 3.165 -9.601 1.00 95.12 96 GLN A O 1
ATOM 772 N N . GLY A 1 97 ? 17.037 1.043 -9.335 1.00 92.56 97 GLY A N 1
ATOM 773 C CA . GLY A 1 97 ? 17.760 0.784 -8.088 1.00 92.56 97 GLY A CA 1
ATOM 774 C C . GLY A 1 97 ? 17.104 1.357 -6.828 1.00 92.56 97 GLY A C 1
ATOM 775 O O . GLY A 1 97 ? 17.663 1.199 -5.741 1.00 92.56 97 GLY A O 1
ATOM 776 N N . GLU A 1 98 ? 15.931 1.983 -6.940 1.00 91.69 98 GLU A N 1
ATOM 777 C CA . GLU A 1 98 ? 15.218 2.573 -5.801 1.00 91.69 98 GLU A CA 1
ATOM 778 C C . GLU A 1 98 ? 14.527 1.500 -4.941 1.00 91.69 98 GLU A C 1
ATOM 780 O O . GLU A 1 98 ? 14.270 1.696 -3.747 1.00 91.69 98 GLU A O 1
ATOM 785 N N . PHE A 1 99 ? 14.243 0.320 -5.504 1.00 90.00 99 PHE A N 1
ATOM 786 C CA . PHE A 1 99 ? 13.530 -0.738 -4.797 1.00 90.00 99 PHE A CA 1
ATOM 787 C C . PHE A 1 99 ? 14.538 -1.604 -4.031 1.00 90.00 99 PHE A C 1
ATOM 789 O O . PHE A 1 99 ? 15.083 -2.594 -4.530 1.00 90.00 99 PHE A O 1
ATOM 796 N N . GLY A 1 100 ? 14.781 -1.253 -2.764 1.00 88.06 100 GLY A N 1
ATOM 797 C CA . GLY A 1 100 ? 15.739 -1.958 -1.903 1.00 88.06 100 GLY A CA 1
ATOM 798 C C . GLY A 1 100 ? 15.360 -3.419 -1.617 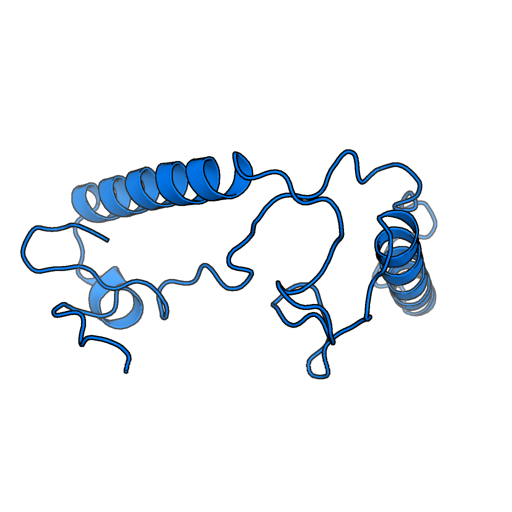1.00 88.06 100 GLY A C 1
ATOM 799 O O . GLY A 1 100 ? 16.158 -4.330 -1.839 1.00 88.06 100 GLY A O 1
ATOM 800 N N . HIS A 1 101 ? 14.136 -3.668 -1.157 1.00 88.81 101 HIS A N 1
ATOM 801 C CA . HIS A 1 101 ? 13.603 -5.009 -0.897 1.00 88.81 101 HIS A CA 1
ATOM 802 C C . HIS A 1 101 ? 12.077 -5.009 -0.999 1.00 88.81 101 HIS A C 1
ATOM 804 O O . HIS A 1 101 ? 11.438 -3.968 -0.857 1.00 88.81 101 HIS A O 1
ATOM 810 N N . THR A 1 102 ? 11.502 -6.186 -1.227 1.00 91.12 102 THR A N 1
ATOM 811 C CA . THR A 1 102 ? 10.055 -6.408 -1.248 1.00 91.12 102 THR A CA 1
ATOM 812 C C . THR A 1 102 ? 9.560 -6.886 0.111 1.00 91.12 102 THR A C 1
ATOM 814 O O . THR A 1 102 ? 10.236 -7.640 0.816 1.00 91.12 102 THR A O 1
ATOM 817 N N . VAL A 1 103 ? 8.371 -6.427 0.482 1.00 94.12 103 VAL A N 1
ATOM 818 C CA . VAL A 1 103 ? 7.694 -6.772 1.735 1.00 94.12 103 VAL A CA 1
ATOM 819 C C . VAL A 1 103 ? 6.233 -7.087 1.456 1.00 94.12 103 VAL A C 1
ATOM 821 O O . VAL A 1 103 ? 5.706 -6.701 0.410 1.00 94.12 103 VAL A O 1
ATOM 824 N N . MET A 1 104 ? 5.575 -7.773 2.387 1.00 94.50 104 MET A N 1
ATOM 825 C CA . MET A 1 104 ? 4.139 -8.004 2.296 1.00 94.50 104 MET A CA 1
ATOM 826 C C . MET A 1 104 ? 3.371 -6.684 2.440 1.00 94.50 104 MET A C 1
ATOM 828 O O . MET A 1 104 ? 3.669 -5.858 3.306 1.00 94.50 104 MET A O 1
ATOM 832 N N . CYS A 1 105 ? 2.349 -6.509 1.606 1.00 92.12 105 CYS A N 1
ATOM 833 C CA . CYS A 1 105 ? 1.480 -5.336 1.580 1.00 92.12 105 CYS A CA 1
ATOM 834 C C . CYS A 1 105 ? 0.025 -5.780 1.395 1.00 92.12 105 CYS A C 1
ATOM 836 O O . CYS A 1 105 ? -0.242 -6.741 0.680 1.00 92.12 105 CYS A O 1
ATOM 838 N N . HIS A 1 106 ? -0.926 -5.046 1.977 1.00 91.94 106 HIS A N 1
ATOM 839 C CA . HIS A 1 106 ? -2.356 -5.277 1.728 1.00 91.94 106 HIS A CA 1
ATOM 840 C C . HIS A 1 106 ? -2.809 -4.732 0.360 1.00 91.94 106 HIS A C 1
ATOM 842 O O . HIS A 1 106 ? -3.793 -5.202 -0.194 1.00 91.94 106 HIS A O 1
ATOM 848 N N . MET A 1 107 ? -2.118 -3.717 -0.178 1.00 89.75 107 MET A N 1
ATOM 849 C CA . MET A 1 107 ? -2.418 -3.041 -1.458 1.00 89.75 107 MET A CA 1
ATOM 850 C C . MET A 1 107 ? -3.761 -2.289 -1.544 1.00 89.75 107 MET A C 1
ATOM 852 O O . MET A 1 107 ? -4.015 -1.634 -2.552 1.00 89.75 107 MET A O 1
ATOM 856 N N . ASP A 1 108 ? -4.584 -2.330 -0.490 1.00 90.12 108 ASP A N 1
ATOM 857 C CA . ASP A 1 108 ? -5.906 -1.687 -0.444 1.00 90.12 108 ASP A CA 1
ATOM 858 C C . ASP A 1 108 ? -6.297 -1.257 0.987 1.00 90.12 108 ASP A C 1
ATOM 860 O O . ASP A 1 108 ? -7.364 -1.596 1.496 1.00 90.12 108 ASP A O 1
ATOM 864 N N . VAL A 1 109 ? -5.408 -0.542 1.686 1.00 91.38 109 VAL A N 1
ATOM 865 C CA . VAL A 1 109 ? -5.692 -0.030 3.042 1.00 91.38 109 VAL A CA 1
ATOM 866 C C .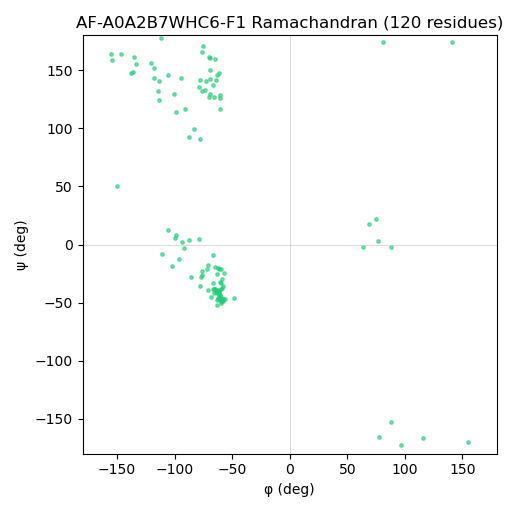 VAL A 1 109 ? -6.584 1.212 2.943 1.00 91.38 109 VAL A C 1
ATOM 868 O O . VAL A 1 109 ? -6.100 2.335 2.835 1.00 91.38 109 VAL A O 1
ATOM 871 N N . TYR A 1 110 ? -7.899 0.997 2.975 1.00 91.56 110 TYR A N 1
ATOM 872 C CA . TYR A 1 110 ? -8.930 2.039 2.959 1.00 91.56 110 TYR A CA 1
ATOM 873 C C . TYR A 1 110 ? -9.989 1.754 4.018 1.00 91.56 110 TYR A C 1
ATOM 875 O O . TYR A 1 110 ? -10.234 0.600 4.346 1.00 91.56 110 TYR A O 1
ATOM 883 N N . THR A 1 111 ? -10.696 2.787 4.485 1.00 94.12 111 THR A N 1
ATOM 884 C CA . THR A 1 111 ? -11.734 2.670 5.529 1.00 94.12 111 THR A CA 1
ATOM 885 C C . THR A 1 111 ? -12.861 1.687 5.196 1.00 94.12 111 THR A C 1
ATOM 887 O O . THR A 1 111 ? -13.465 1.138 6.109 1.00 94.12 111 THR A O 1
ATOM 890 N N . ARG A 1 112 ? -13.119 1.417 3.910 1.00 94.62 112 ARG A N 1
ATOM 891 C CA . ARG A 1 112 ? -14.087 0.400 3.454 1.00 94.62 112 ARG A CA 1
ATOM 892 C C . ARG A 1 112 ? -13.636 -1.048 3.686 1.00 94.62 112 ARG A C 1
ATOM 894 O O . ARG A 1 112 ? -14.459 -1.948 3.643 1.00 94.62 112 ARG A O 1
ATOM 901 N N . ASN A 1 113 ? -12.340 -1.257 3.917 1.00 94.44 113 ASN A N 1
ATOM 902 C CA . ASN A 1 113 ? -11.734 -2.557 4.209 1.00 94.44 113 ASN A CA 1
ATOM 903 C C . ASN A 1 113 ? -11.356 -2.688 5.692 1.00 94.44 113 ASN A C 1
ATOM 905 O O . ASN A 1 113 ? -10.606 -3.589 6.053 1.00 94.44 113 ASN A O 1
ATOM 909 N N . LEU A 1 114 ? -11.835 -1.776 6.544 1.00 95.94 114 LEU A N 1
ATOM 910 C CA . LEU A 1 114 ? -11.608 -1.806 7.984 1.00 95.94 114 LEU A CA 1
ATOM 911 C C . LEU A 1 114 ? -12.938 -2.028 8.691 1.00 95.94 114 LEU A C 1
ATOM 913 O O . LEU A 1 114 ? -13.916 -1.330 8.414 1.00 95.94 114 LEU A O 1
ATOM 917 N N . ILE A 1 115 ? -12.947 -2.970 9.626 1.00 96.38 115 ILE A N 1
ATOM 918 C CA . ILE A 1 115 ? -14.092 -3.259 10.484 1.00 96.38 115 ILE A CA 1
ATOM 919 C C . ILE A 1 115 ? -13.690 -2.875 11.902 1.00 96.38 115 ILE A C 1
ATOM 921 O O . ILE A 1 115 ? -12.670 -3.345 12.391 1.00 96.38 115 ILE A O 1
ATOM 925 N N . LEU A 1 116 ? -14.471 -2.008 12.540 1.00 95.75 116 LEU A N 1
ATOM 926 C CA . LEU A 1 116 ? -14.350 -1.718 13.962 1.00 95.75 116 LEU A CA 1
ATOM 927 C C . LEU A 1 116 ? -15.268 -2.671 14.724 1.00 95.75 116 LEU A C 1
ATOM 929 O O . 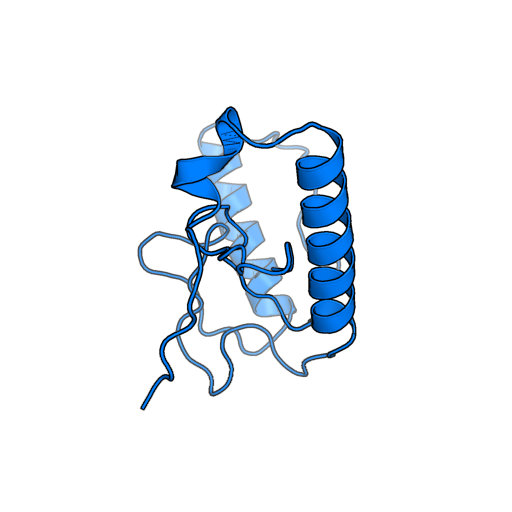LEU A 1 116 ? -16.487 -2.637 14.537 1.00 95.75 116 LEU A O 1
ATOM 933 N N . ASP A 1 117 ? -14.686 -3.520 15.560 1.00 92.94 117 ASP A N 1
ATOM 934 C CA . ASP A 1 117 ? -15.438 -4.427 16.416 1.00 92.94 117 ASP A CA 1
ATOM 935 C C . ASP A 1 117 ? -16.068 -3.699 17.619 1.00 92.94 117 ASP A C 1
ATOM 937 O O . ASP A 1 117 ? -15.783 -2.535 17.925 1.00 92.94 117 ASP A O 1
ATOM 941 N N . ASN A 1 118 ? -16.919 -4.419 18.348 1.00 88.44 118 ASN A N 1
ATOM 942 C CA . ASN A 1 118 ? -17.623 -3.896 19.523 1.00 88.44 118 ASN A CA 1
ATOM 943 C C . ASN A 1 118 ? -16.682 -3.567 20.707 1.00 88.44 118 ASN A C 1
ATOM 945 O O . ASN A 1 118 ? -17.124 -2.980 21.694 1.00 88.44 118 ASN A O 1
ATOM 949 N N . GLN A 1 119 ? -15.402 -3.948 20.635 1.00 85.44 119 GLN A N 1
ATOM 950 C CA . GLN A 1 119 ? -14.362 -3.648 21.627 1.00 85.44 119 GLN A CA 1
ATOM 951 C C . GLN A 1 119 ? -13.485 -2.457 21.199 1.00 85.44 119 GLN A C 1
ATOM 953 O O . GLN A 1 119 ? -12.504 -2.133 21.874 1.00 85.44 119 GLN A O 1
ATOM 958 N N . GLY A 1 120 ? -13.821 -1.792 20.089 1.00 81.25 120 GLY A N 1
ATOM 959 C CA . GLY A 1 120 ? -13.070 -0.656 19.565 1.00 81.25 120 GLY A CA 1
ATOM 960 C C . GLY A 1 120 ? -11.758 -1.059 18.889 1.00 81.25 120 GLY A C 1
ATOM 961 O O . GLY A 1 120 ? -10.831 -0.246 18.803 1.00 81.25 120 GLY A O 1
ATOM 962 N N . LYS A 1 121 ? -11.623 -2.309 18.439 1.00 85.81 121 LYS A N 1
ATOM 963 C CA . LYS A 1 121 ? -10.454 -2.827 17.724 1.00 85.81 121 LYS A CA 1
ATOM 964 C C . LYS A 1 121 ? -10.756 -3.008 16.235 1.00 85.81 121 LYS A C 1
ATOM 966 O O . LYS A 1 121 ? -11.881 -3.290 15.847 1.00 85.81 121 LYS A O 1
ATOM 971 N N . ILE A 1 122 ? -9.721 -2.777 15.429 1.00 89.19 122 ILE A N 1
ATOM 972 C CA . ILE A 1 122 ? -9.687 -3.026 13.984 1.00 89.19 122 ILE A CA 1
ATOM 973 C C . ILE A 1 122 ? -8.735 -4.174 13.665 1.00 89.19 122 ILE A C 1
ATOM 975 O O . ILE A 1 122 ? -7.851 -4.446 14.520 1.00 89.19 122 ILE A O 1
#

Radius of gyration: 18.19 Å; Cα contacts (8 Å, |Δi|>4): 137; chains: 1; bounding box: 38×37×45 Å

Mean predicted aligned error: 4.29 Å

pLDDT: mean 93.15, std 4.45, range [67.56, 97.88]

InterPro domains:
  IPR011009 Protein kinase-like domain superfamily [SSF56112] (2-122)
  IPR051678 Aminoglycoside Phosphotransferase Enzymes [PTHR21310] (2-120)

Sequence (122 aa):
MLEYIEGQLVSEIWSHLSEETRYDINQKLYDFVRQLRSLKMDSPGPIGGGISNGAFLTDYGAGPFTSKNDIEMWFNERLLVCQEFGIASQTQPTFQGEFGHTVMCHMDVYTRNLILDNQGKI

Foldseek 3Di:
DDDDDDFAQCVVCVVVDDPVLVVVAVVQVVVVQVVQQVAFDPWDADDVFDFHDADVADPVGDDSTGHPVRVQVVVQVVVVVCCVVVVDPPPDDGCVPVCPTDTGDPRDPDSRPDGQHPVSHD

Secondary structure (DSSP, 8-state):
-PPP--SEEHHHHGGGS-HHHHHHHHHHHHHHHHHHHHSEESSSSSTTSS-B-STTS-TT-B----SHHHHHHHHHHHHHHHHHTTSS-TTPPP-TTT---EE---S---GGG-EE-TTS--

Solvent-accessible surface area (backbone atoms only — not comparable to full-atom values): 7460 Å² total; per-residue (Å²): 133,86,78,88,81,76,61,44,48,36,60,81,44,54,92,77,52,52,72,66,57,53,49,51,51,50,52,53,50,51,52,51,52,52,55,35,52,68,40,72,41,96,48,48,58,44,90,93,59,50,68,26,69,40,83,92,47,49,100,88,28,42,73,62,39,80,36,67,64,50,52,28,50,53,51,37,56,52,49,51,53,32,32,78,74,67,76,38,64,87,81,60,79,72,46,78,83,67,71,82,76,45,48,45,73,86,58,64,93,46,49,80,73,36,48,37,28,94,84,76,46,113

Organism: NCBI:txid2060905